Protein AF-A0A5Q4FHS9-F1 (afdb_monomer_lite)

Foldseek 3Di:
DDKDADPPALKIKDKDWDAQDKDKDKDQQLVHDAPFKWKKFKWAAAPPDDVPPHPPRIDTAIAIDGNRDTDIWTAHGRGIMMIMIHTDDPVCVVPHYHD

Secondary structure (DSSP, 8-state):
-EEEE-SSSS-EEEEEE--SS-EEEEEE-TTSPTT--EEEEEEEE-TT-BTTTBTT-EEEEEEEE-TT-EEEEEE-TT-EEEEEEEEPPHHHHHHSPB-

Sequence (99 aa):
TIVRRDRNSDDWYLGSMTDREGRTLEARLDFLDDRRDYVAEIYRDGEEAHWETNKYDIVIEHKLVNSETVMPLVLAPGGGQAVRFRPAEPSDLEALPRL

Radius of gyration: 13.92 Å; chains: 1; bounding box: 30×27×37 Å

pLDDT: mean 93.25, std 5.53, range [75.0, 98.5]

Structure (mmCIF, N/CA/C/O backbone):
data_AF-A0A5Q4FHS9-F1
#
_entry.id   AF-A0A5Q4FHS9-F1
#
loop_
_atom_site.group_PDB
_atom_site.id
_atom_site.type_symbol
_atom_site.label_atom_id
_atom_site.label_alt_id
_atom_site.label_comp_id
_atom_site.label_asym_id
_atom_site.label_entity_id
_atom_site.label_seq_id
_atom_site.pdbx_PDB_ins_code
_atom_site.Cartn_x
_atom_site.Cartn_y
_atom_site.Cartn_z
_atom_site.occupancy
_atom_site.B_iso_or_equiv
_atom_site.auth_seq_id
_atom_site.auth_comp_id
_atom_site.auth_asym_id
_atom_site.auth_atom_id
_atom_site.pdbx_PDB_model_num
ATOM 1 N N . THR A 1 1 ? 0.118 -12.586 -5.401 1.00 86.88 1 THR A N 1
ATOM 2 C CA . THR A 1 1 ? 0.060 -11.651 -4.262 1.00 86.88 1 THR A CA 1
ATOM 3 C C . THR A 1 1 ? 0.077 -12.431 -2.972 1.00 86.88 1 THR A C 1
ATOM 5 O O . THR A 1 1 ? -0.573 -13.467 -2.903 1.00 86.88 1 THR A O 1
ATOM 8 N N . ILE A 1 2 ? 0.847 -11.982 -1.985 1.00 94.75 2 ILE A N 1
ATOM 9 C CA . ILE A 1 2 ? 0.955 -12.604 -0.660 1.00 94.75 2 ILE A CA 1
ATOM 10 C C . ILE A 1 2 ? 0.697 -11.526 0.389 1.00 94.75 2 ILE A C 1
ATOM 12 O O . ILE A 1 2 ? 1.159 -10.399 0.230 1.00 94.75 2 ILE A O 1
ATOM 16 N N . VAL A 1 3 ? -0.005 -11.897 1.459 1.00 96.50 3 VAL A N 1
ATOM 17 C CA . VAL A 1 3 ? -0.288 -11.035 2.608 1.00 96.50 3 VAL A CA 1
ATOM 18 C C . VAL A 1 3 ? 0.161 -11.731 3.889 1.00 96.50 3 VAL A C 1
ATOM 20 O O . VAL A 1 3 ? -0.022 -12.943 4.034 1.00 96.50 3 VAL A O 1
ATOM 23 N N . ARG A 1 4 ? 0.778 -10.988 4.811 1.00 96.62 4 ARG A N 1
ATOM 24 C CA . ARG A 1 4 ? 1.184 -11.481 6.134 1.00 96.62 4 ARG A CA 1
ATOM 25 C C . ARG A 1 4 ? 0.958 -10.422 7.205 1.00 96.62 4 ARG A C 1
ATOM 27 O O . ARG A 1 4 ? 1.282 -9.262 6.986 1.00 96.62 4 ARG A O 1
ATOM 34 N N . ARG A 1 5 ? 0.477 -10.847 8.372 1.00 96.50 5 ARG A N 1
ATOM 35 C CA . ARG A 1 5 ? 0.522 -10.054 9.605 1.00 96.50 5 ARG A CA 1
ATOM 36 C C . ARG A 1 5 ? 1.869 -10.265 10.281 1.00 96.50 5 ARG A C 1
ATOM 38 O O . ARG A 1 5 ? 2.362 -11.399 10.316 1.00 96.50 5 ARG A O 1
ATOM 45 N N . ASP A 1 6 ? 2.455 -9.204 10.813 1.00 94.69 6 ASP A N 1
ATOM 46 C CA . ASP A 1 6 ? 3.596 -9.351 11.709 1.00 94.69 6 ASP A CA 1
ATOM 47 C C . ASP A 1 6 ? 3.170 -10.029 13.025 1.00 94.69 6 ASP A C 1
ATOM 49 O O . ASP A 1 6 ? 2.034 -9.922 13.478 1.00 94.69 6 ASP A O 1
ATOM 53 N N . ARG A 1 7 ? 4.077 -10.797 13.634 1.00 93.06 7 ARG A N 1
ATOM 54 C CA . ARG A 1 7 ? 3.767 -11.590 14.834 1.00 93.06 7 ARG A CA 1
ATOM 55 C C . ARG A 1 7 ? 3.651 -10.743 16.095 1.00 93.06 7 ARG A C 1
ATOM 57 O O . ARG A 1 7 ? 2.985 -11.170 17.031 1.00 93.06 7 ARG A O 1
ATOM 64 N N . ASN A 1 8 ? 4.334 -9.601 16.131 1.00 94.75 8 ASN A N 1
ATOM 65 C CA . ASN A 1 8 ? 4.482 -8.780 17.332 1.00 94.75 8 ASN A CA 1
ATOM 66 C C . ASN A 1 8 ? 3.862 -7.384 17.172 1.00 94.75 8 ASN A C 1
ATOM 68 O O . ASN A 1 8 ? 4.119 -6.507 17.995 1.00 94.75 8 ASN A O 1
ATOM 72 N N . SER A 1 9 ? 3.064 -7.171 16.126 1.00 94.50 9 SER A N 1
ATOM 73 C CA . SER A 1 9 ? 2.360 -5.917 15.884 1.00 94.50 9 SER A CA 1
ATOM 74 C C . SER A 1 9 ? 1.025 -6.152 15.175 1.00 94.50 9 SER A C 1
ATOM 76 O O . SER A 1 9 ? 0.687 -7.265 14.765 1.00 94.50 9 SER A O 1
ATOM 78 N N . ASP A 1 10 ? 0.257 -5.076 15.043 1.00 94.62 10 ASP A N 1
ATOM 79 C CA . ASP A 1 10 ? -0.979 -5.045 14.260 1.00 94.62 10 ASP A CA 1
ATOM 80 C C . ASP A 1 10 ? -0.732 -4.710 12.786 1.00 94.62 10 ASP A C 1
ATOM 82 O O . ASP A 1 10 ? -1.682 -4.485 12.033 1.00 94.62 10 ASP A O 1
ATOM 86 N N . ASP A 1 11 ? 0.535 -4.680 12.374 1.00 97.19 11 ASP A N 1
ATOM 87 C CA . ASP A 1 11 ? 0.904 -4.346 11.015 1.00 97.19 11 ASP A CA 1
ATOM 88 C C . ASP A 1 11 ? 0.674 -5.531 10.078 1.00 97.19 11 ASP A C 1
ATOM 90 O O . ASP A 1 11 ? 0.995 -6.691 10.373 1.00 97.19 11 ASP A O 1
ATOM 94 N N . TRP A 1 12 ? 0.185 -5.206 8.889 1.00 98.19 12 TRP A N 1
ATOM 95 C CA . TRP A 1 12 ? 0.073 -6.131 7.774 1.00 98.19 12 TRP A CA 1
ATOM 96 C C . TRP A 1 12 ? 0.999 -5.719 6.640 1.00 98.19 12 TRP A C 1
ATOM 98 O O . TRP A 1 12 ? 1.293 -4.546 6.437 1.00 98.19 12 TRP A O 1
ATOM 108 N N . TYR A 1 13 ? 1.436 -6.702 5.866 1.00 97.75 13 TYR A N 1
ATOM 109 C CA . TYR A 1 13 ? 2.324 -6.513 4.732 1.00 97.75 13 TYR A CA 1
ATOM 110 C C . TYR A 1 13 ? 1.767 -7.265 3.534 1.00 97.75 13 TYR A C 1
ATOM 112 O O . TYR A 1 13 ? 1.516 -8.470 3.614 1.00 97.75 13 TYR A O 1
ATOM 120 N N . LEU A 1 14 ? 1.599 -6.557 2.421 1.00 97.94 14 LEU A N 1
ATOM 121 C CA . LEU A 1 14 ? 1.226 -7.112 1.129 1.00 97.94 14 LEU A CA 1
ATOM 122 C C . LEU A 1 14 ? 2.400 -6.973 0.168 1.00 97.94 14 LEU A C 1
ATOM 124 O O . LEU A 1 14 ? 3.002 -5.911 0.047 1.00 97.94 14 LEU A O 1
ATOM 128 N N . GLY A 1 15 ? 2.697 -8.058 -0.539 1.00 96.00 15 GLY A N 1
ATOM 129 C CA . GLY A 1 15 ? 3.654 -8.075 -1.635 1.00 96.00 15 GLY A CA 1
ATOM 130 C C . GLY A 1 15 ? 3.023 -8.663 -2.889 1.00 96.00 15 GLY A C 1
ATOM 131 O O . GLY A 1 15 ? 2.411 -9.740 -2.860 1.00 96.00 15 GLY A O 1
ATOM 132 N N . SER A 1 16 ? 3.196 -7.971 -4.007 1.00 94.25 16 SER A N 1
ATOM 133 C CA . SER A 1 16 ? 2.8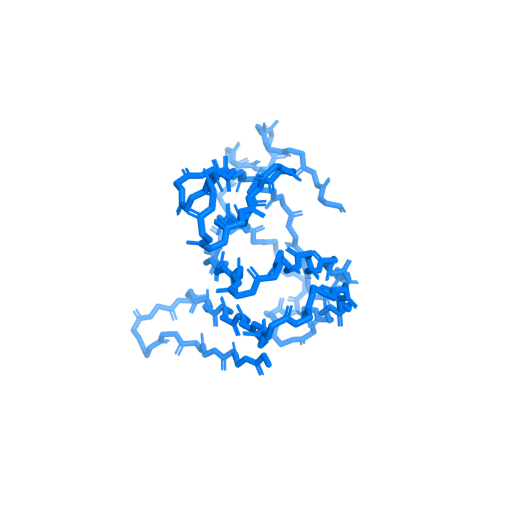22 -8.452 -5.328 1.00 94.25 16 SER A CA 1
ATOM 134 C C . SER A 1 16 ? 3.954 -8.218 -6.313 1.00 94.25 16 SER A C 1
ATOM 136 O O . SER A 1 16 ? 4.623 -7.192 -6.268 1.00 94.25 16 SER A O 1
ATOM 138 N N . MET A 1 17 ? 4.161 -9.175 -7.209 1.00 91.75 17 MET A N 1
ATOM 139 C CA . MET A 1 17 ? 5.161 -9.085 -8.264 1.00 91.75 17 MET A CA 1
ATOM 140 C C . MET A 1 17 ? 4.614 -9.689 -9.552 1.00 91.75 17 MET A C 1
ATOM 142 O O . MET A 1 17 ? 3.710 -10.540 -9.526 1.00 91.75 17 MET A O 1
ATOM 146 N N . THR A 1 18 ? 5.145 -9.234 -10.679 1.00 91.62 18 THR A N 1
ATOM 147 C CA . THR A 1 18 ? 4.774 -9.745 -11.999 1.00 91.62 18 THR A CA 1
ATOM 148 C C . THR A 1 18 ? 5.965 -10.352 -12.732 1.00 91.62 18 THR A C 1
ATOM 150 O O . THR A 1 18 ? 7.088 -10.355 -12.228 1.00 91.62 18 THR A O 1
ATOM 153 N N . ASP A 1 19 ? 5.686 -10.977 -13.871 1.00 86.44 19 ASP A N 1
ATOM 154 C CA . ASP A 1 19 ? 6.698 -11.496 -14.785 1.00 86.44 19 ASP A CA 1
ATOM 155 C C . ASP A 1 19 ? 7.015 -10.448 -15.869 1.00 86.44 19 ASP A C 1
ATOM 157 O O . ASP A 1 19 ? 7.021 -9.254 -15.590 1.00 86.44 19 ASP A O 1
ATOM 161 N N . ARG A 1 20 ? 7.340 -10.861 -17.098 1.00 83.25 20 ARG A N 1
ATOM 162 C CA . ARG A 1 20 ? 7.679 -9.921 -18.179 1.00 83.25 20 ARG A CA 1
ATOM 163 C C . ARG A 1 20 ? 6.475 -9.131 -18.687 1.00 83.25 20 ARG A C 1
ATOM 165 O O . ARG A 1 20 ? 6.678 -8.144 -19.383 1.00 83.25 20 ARG A O 1
ATOM 172 N N . GLU A 1 21 ? 5.257 -9.545 -18.356 1.00 86.44 21 GLU A N 1
ATOM 173 C CA . GLU A 1 21 ? 4.045 -8.826 -18.719 1.00 86.44 21 GLU A CA 1
ATOM 174 C C . GLU A 1 21 ? 3.550 -8.001 -17.523 1.00 86.44 21 GLU A C 1
ATOM 176 O O . GLU A 1 21 ? 3.390 -8.490 -16.398 1.00 86.44 21 GLU A O 1
ATOM 181 N N . GLY A 1 22 ? 3.332 -6.707 -17.767 1.00 85.94 22 GLY A N 1
ATOM 182 C CA . GLY A 1 22 ? 2.673 -5.828 -16.807 1.00 85.94 22 GLY A CA 1
ATOM 183 C C . GLY A 1 22 ? 1.209 -6.230 -16.638 1.00 85.94 22 GLY A C 1
ATOM 184 O O . GLY A 1 22 ? 0.576 -6.724 -17.573 1.00 85.94 22 GLY A O 1
ATOM 185 N N . ARG A 1 23 ? 0.657 -6.028 -15.442 1.00 91.06 23 ARG A N 1
ATOM 186 C CA . ARG A 1 23 ? -0.754 -6.329 -15.169 1.00 91.06 23 ARG A CA 1
ATOM 187 C C . ARG A 1 23 ? -1.313 -5.480 -14.046 1.00 91.06 23 ARG A C 1
ATOM 189 O O . ARG A 1 23 ? -0.599 -5.097 -13.119 1.00 91.06 23 ARG A O 1
ATOM 196 N N . THR A 1 24 ? -2.622 -5.283 -14.103 1.00 91.38 24 THR A N 1
ATOM 197 C CA . THR A 1 24 ? -3.403 -4.686 -13.025 1.00 91.38 24 THR A CA 1
ATOM 198 C C . THR A 1 24 ? -4.191 -5.778 -12.317 1.00 91.38 24 THR A C 1
ATOM 200 O O . THR A 1 24 ? -4.825 -6.614 -12.960 1.00 91.38 24 THR A O 1
ATOM 203 N N . LEU A 1 25 ? -4.130 -5.785 -10.990 1.00 92.69 25 LEU A N 1
ATOM 204 C CA . LEU A 1 25 ? -4.879 -6.703 -10.136 1.00 92.69 25 LEU A CA 1
ATOM 205 C C . LEU A 1 25 ? -5.709 -5.900 -9.138 1.00 92.69 25 LEU A C 1
ATOM 207 O O . LEU A 1 25 ? -5.297 -4.825 -8.717 1.00 92.69 25 LEU A O 1
ATOM 211 N N . GLU A 1 26 ? -6.835 -6.451 -8.708 1.00 95.19 26 GLU A N 1
ATOM 212 C CA . GLU A 1 26 ? -7.612 -5.898 -7.600 1.00 95.19 26 GLU A CA 1
ATOM 213 C C . GLU A 1 26 ? -7.349 -6.720 -6.338 1.00 95.19 26 GLU A C 1
ATOM 215 O O . GLU A 1 26 ? -7.558 -7.936 -6.317 1.00 95.19 26 GLU A O 1
ATOM 220 N N . ALA A 1 27 ? -6.875 -6.066 -5.279 1.00 95.75 27 ALA A N 1
ATOM 221 C CA . ALA A 1 27 ? -6.674 -6.676 -3.974 1.00 95.75 27 ALA A CA 1
ATOM 222 C C . ALA A 1 27 ? -7.771 -6.221 -3.011 1.00 95.75 27 ALA A C 1
ATOM 224 O O . ALA A 1 27 ? -7.837 -5.052 -2.632 1.00 95.75 27 ALA A O 1
ATOM 225 N N . ARG A 1 28 ? -8.620 -7.161 -2.590 1.00 96.88 28 ARG A N 1
ATOM 226 C CA . ARG A 1 28 ? -9.539 -6.945 -1.468 1.00 96.88 28 ARG A CA 1
ATOM 227 C C . ARG A 1 28 ? -8.738 -6.934 -0.170 1.00 96.88 28 ARG A C 1
ATOM 229 O O . ARG A 1 28 ? -7.941 -7.844 0.058 1.00 96.88 28 ARG A O 1
ATOM 236 N N . LEU A 1 29 ? -8.935 -5.910 0.656 1.00 97.19 29 LEU A N 1
ATOM 237 C CA . LEU A 1 29 ? -8.250 -5.762 1.943 1.00 97.19 29 LEU A CA 1
ATOM 238 C C . LEU A 1 29 ? -9.057 -6.346 3.115 1.00 97.19 29 LEU A C 1
ATOM 240 O O . LEU A 1 29 ? -8.859 -5.959 4.261 1.00 97.19 29 LEU A O 1
ATOM 244 N N . ASP A 1 30 ? -9.932 -7.315 2.841 1.00 96.56 30 ASP A N 1
ATOM 245 C CA . ASP A 1 30 ? -10.844 -7.951 3.807 1.00 96.56 30 ASP A CA 1
ATOM 246 C C . ASP A 1 30 ? -10.145 -8.761 4.914 1.00 96.56 30 ASP A C 1
ATOM 248 O O . ASP A 1 30 ? -10.778 -9.174 5.883 1.00 96.56 30 ASP A O 1
ATOM 252 N N . PHE A 1 31 ? -8.832 -8.955 4.797 1.00 95.88 31 PHE A N 1
ATOM 253 C CA . PHE A 1 31 ? -7.982 -9.520 5.841 1.00 95.88 31 PHE A CA 1
ATOM 254 C C . PHE A 1 31 ? -7.642 -8.528 6.964 1.00 95.88 31 PHE A C 1
ATOM 256 O O . PHE A 1 31 ? -7.149 -8.958 8.008 1.00 95.88 31 PHE A O 1
ATOM 263 N N . LEU A 1 32 ? -7.833 -7.221 6.747 1.00 97.31 32 LEU A N 1
ATOM 264 C CA . LEU A 1 32 ? -7.629 -6.203 7.777 1.00 97.31 32 LEU A CA 1
ATOM 265 C C . LEU A 1 32 ? -8.687 -6.333 8.878 1.00 97.31 32 LEU A C 1
ATOM 267 O O . LEU A 1 32 ? -9.785 -6.845 8.653 1.00 97.31 32 LEU A O 1
ATOM 271 N N . ASP A 1 33 ? -8.354 -5.852 10.076 1.00 96.12 33 ASP A N 1
ATOM 272 C CA . ASP A 1 33 ? -9.274 -5.918 11.209 1.00 96.12 33 ASP A CA 1
ATOM 273 C C . ASP A 1 33 ? -10.557 -5.105 10.909 1.00 96.12 33 ASP A C 1
ATOM 275 O O . ASP A 1 33 ? -10.502 -3.974 10.417 1.00 96.12 33 ASP A O 1
ATOM 279 N N . ASP A 1 34 ? -11.722 -5.684 11.216 1.00 93.88 34 ASP A N 1
ATOM 280 C CA . ASP A 1 34 ? -13.023 -5.074 10.927 1.00 93.88 34 ASP A CA 1
ATOM 281 C C . ASP A 1 34 ? -13.213 -3.729 11.651 1.00 93.88 34 ASP A C 1
ATOM 283 O O . ASP A 1 34 ? -12.850 -3.578 12.821 1.00 93.88 34 ASP A O 1
ATOM 287 N N . ARG A 1 35 ? -13.826 -2.760 10.957 1.00 92.12 35 ARG A N 1
ATOM 288 C CA . ARG A 1 35 ? -14.093 -1.393 11.452 1.00 92.12 35 ARG A CA 1
ATOM 289 C C . ARG A 1 35 ? -12.852 -0.653 11.973 1.00 92.12 35 ARG A C 1
ATOM 291 O O . ARG A 1 35 ? -12.976 0.238 12.816 1.00 92.12 35 ARG A O 1
ATOM 298 N N . ARG A 1 36 ? -11.665 -0.996 11.466 1.00 96.31 36 ARG A N 1
ATOM 299 C CA . ARG A 1 36 ? -10.401 -0.324 11.781 1.00 96.31 36 ARG A CA 1
ATOM 300 C C . ARG A 1 36 ? -9.817 0.325 10.530 1.00 96.31 36 ARG A C 1
ATOM 302 O O . ARG A 1 36 ? -9.731 -0.304 9.477 1.00 96.31 36 ARG A O 1
ATOM 309 N N . ASP A 1 37 ? -9.410 1.583 10.665 1.00 98.06 37 ASP A N 1
ATOM 310 C CA . ASP A 1 37 ? -8.671 2.303 9.631 1.00 98.06 37 ASP A CA 1
ATOM 311 C C . ASP A 1 37 ? -7.169 2.017 9.745 1.00 98.06 37 ASP A C 1
ATOM 313 O O . ASP A 1 37 ? -6.597 1.927 10.838 1.00 98.06 37 ASP A O 1
ATOM 317 N N . TYR A 1 38 ? -6.529 1.903 8.589 1.00 98.44 38 TYR A N 1
ATOM 318 C CA . TYR A 1 38 ? -5.100 1.684 8.434 1.00 98.44 38 TYR A CA 1
ATOM 319 C C . TYR A 1 38 ? -4.507 2.740 7.509 1.00 98.44 38 TYR A C 1
ATOM 321 O O . TYR A 1 38 ? -5.145 3.181 6.552 1.00 98.44 38 TYR A O 1
ATOM 329 N N . VAL A 1 39 ? -3.248 3.088 7.754 1.00 98.50 39 VAL A N 1
ATOM 330 C CA . VAL A 1 39 ? -2.416 3.768 6.766 1.00 98.50 39 VAL A CA 1
ATOM 331 C C . VAL A 1 39 ? -1.761 2.709 5.896 1.00 98.50 39 VAL A C 1
ATOM 333 O O . VAL A 1 39 ? -0.962 1.909 6.382 1.00 98.50 39 VAL A O 1
ATOM 336 N N . ALA A 1 40 ? -2.100 2.719 4.612 1.00 98.38 40 ALA A N 1
ATOM 337 C CA . ALA A 1 40 ? -1.386 2.000 3.574 1.00 98.38 40 ALA A CA 1
ATOM 338 C C . ALA A 1 40 ? -0.175 2.831 3.129 1.00 98.38 40 ALA A C 1
ATOM 340 O O . ALA A 1 40 ? -0.329 3.849 2.454 1.00 98.38 40 ALA A O 1
ATOM 341 N N . GLU A 1 41 ? 1.019 2.388 3.508 1.00 98.19 41 GLU A N 1
ATOM 342 C CA . GLU A 1 41 ? 2.306 2.866 3.001 1.00 98.19 41 GLU A CA 1
ATOM 343 C C . GLU A 1 41 ? 2.622 2.071 1.730 1.00 98.19 41 GLU A C 1
ATOM 345 O O . GLU A 1 41 ? 3.011 0.902 1.789 1.00 98.19 41 GLU A O 1
ATOM 350 N N . ILE A 1 42 ? 2.349 2.678 0.577 1.00 97.69 42 ILE A N 1
ATOM 351 C CA . ILE A 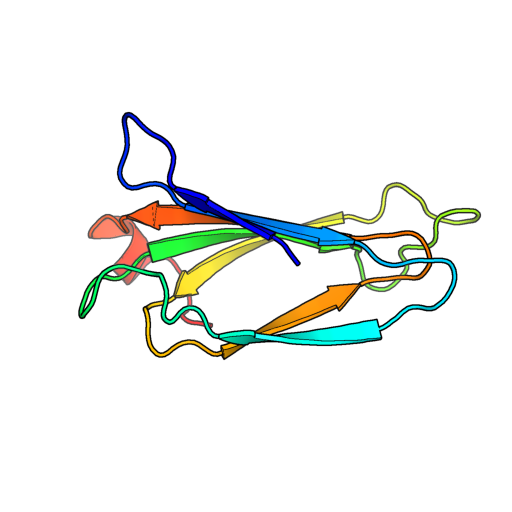1 42 ? 2.358 2.035 -0.736 1.00 97.69 42 ILE A CA 1
ATOM 352 C C . ILE A 1 42 ? 3.674 2.352 -1.434 1.00 97.69 42 ILE A C 1
ATOM 354 O O . ILE A 1 42 ? 3.993 3.512 -1.674 1.00 97.69 42 ILE A O 1
ATOM 358 N N . TYR A 1 43 ? 4.394 1.303 -1.810 1.00 96.44 43 TYR A N 1
ATOM 359 C CA . TYR A 1 43 ? 5.612 1.339 -2.607 1.00 96.44 43 TYR A CA 1
ATOM 360 C C . TYR A 1 43 ? 5.303 0.648 -3.928 1.00 96.44 43 TYR A C 1
ATOM 362 O O . TYR A 1 43 ? 5.210 -0.582 -3.979 1.00 96.44 43 TYR A O 1
ATOM 370 N N . ARG A 1 44 ? 5.095 1.424 -4.986 1.00 93.62 44 ARG A N 1
ATOM 371 C CA . ARG A 1 44 ? 4.717 0.896 -6.300 1.00 93.62 44 ARG A CA 1
ATOM 372 C C . ARG A 1 44 ? 5.651 1.391 -7.386 1.00 93.62 44 ARG A C 1
ATOM 374 O O . ARG A 1 44 ? 6.238 2.465 -7.262 1.00 93.62 44 ARG A O 1
ATOM 381 N N . A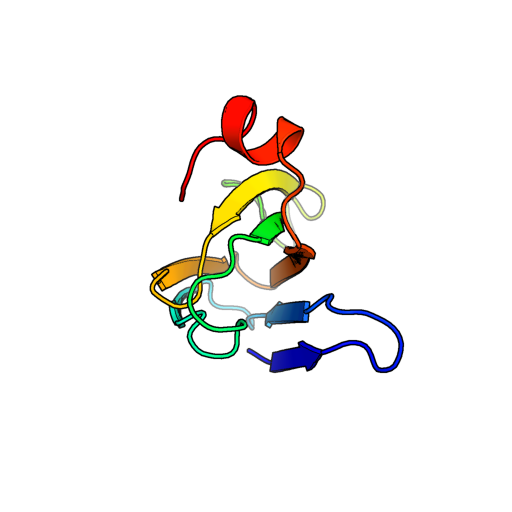SP A 1 45 ? 5.716 0.623 -8.460 1.00 90.12 45 ASP A N 1
ATOM 382 C CA . ASP A 1 45 ? 6.298 1.072 -9.716 1.00 90.12 45 ASP A CA 1
ATOM 383 C C . ASP A 1 45 ? 5.688 2.425 -10.144 1.00 90.12 45 ASP A C 1
ATOM 385 O O . ASP A 1 45 ? 4.473 2.659 -10.030 1.00 90.12 45 ASP A O 1
ATOM 389 N N . GLY A 1 46 ? 6.547 3.338 -10.595 1.00 85.62 46 GLY A N 1
ATOM 390 C CA . GLY A 1 46 ? 6.126 4.571 -11.252 1.00 85.62 46 GLY A CA 1
ATOM 391 C C . GLY A 1 46 ? 5.553 4.314 -12.648 1.00 85.62 46 GLY A C 1
ATOM 392 O O . GLY A 1 46 ? 5.600 3.198 -13.164 1.00 85.62 46 GLY A O 1
ATOM 393 N N . GLU A 1 47 ? 4.950 5.340 -13.249 1.00 84.50 47 GLU A N 1
ATOM 394 C CA . GLU A 1 47 ? 4.249 5.205 -14.538 1.00 84.50 47 GLU A CA 1
ATOM 395 C C . GLU A 1 47 ? 5.186 4.792 -15.681 1.00 84.50 47 GLU A C 1
ATOM 397 O O . GLU A 1 47 ? 4.768 4.078 -16.590 1.00 84.50 47 GLU A O 1
ATOM 402 N N . GLU A 1 48 ? 6.460 5.180 -15.601 1.00 85.25 48 GLU A N 1
ATOM 403 C CA . GLU A 1 48 ? 7.485 4.910 -16.610 1.00 85.25 48 GLU A CA 1
ATOM 404 C C .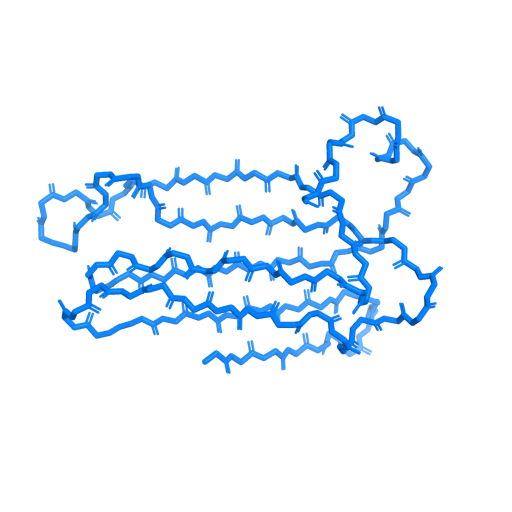 GLU A 1 48 ? 8.441 3.791 -16.164 1.00 85.25 48 GLU A C 1
ATOM 406 O O . GLU A 1 48 ? 9.529 3.630 -16.727 1.00 85.25 48 GLU A O 1
ATOM 411 N N . ALA A 1 49 ? 8.080 3.030 -15.126 1.00 81.75 49 ALA A N 1
ATOM 412 C CA . ALA A 1 49 ? 8.914 1.968 -14.590 1.00 81.75 49 ALA A CA 1
ATOM 413 C C . ALA A 1 49 ? 9.051 0.810 -15.586 1.00 81.75 49 ALA A C 1
ATOM 415 O O . ALA A 1 49 ? 8.077 0.274 -16.116 1.00 81.75 49 ALA A O 1
ATOM 416 N N . HIS A 1 50 ? 10.288 0.382 -15.819 1.00 78.25 50 HIS A N 1
ATOM 417 C CA . HIS A 1 50 ? 10.582 -0.772 -16.661 1.00 78.25 50 HIS A CA 1
ATOM 418 C C . HIS A 1 50 ? 11.927 -1.373 -16.267 1.00 78.25 50 HIS A C 1
ATOM 420 O O . HIS A 1 50 ? 12.922 -0.659 -16.121 1.00 78.25 50 HIS A O 1
ATOM 426 N N . TRP A 1 51 ? 11.985 -2.696 -16.139 1.00 75.38 51 TRP A N 1
ATOM 427 C CA . TRP A 1 51 ? 13.158 -3.380 -15.591 1.00 75.38 51 TRP A CA 1
ATOM 428 C C . TRP A 1 51 ? 14.462 -3.151 -16.388 1.00 75.38 51 TRP A C 1
ATOM 430 O O . TRP A 1 51 ? 15.539 -3.134 -15.791 1.00 75.38 51 TRP A O 1
ATOM 440 N N . GLU A 1 52 ? 14.387 -2.934 -17.709 1.00 75.00 52 GLU A N 1
ATOM 441 C CA . GLU A 1 52 ? 15.566 -2.641 -18.552 1.00 75.00 52 GLU A CA 1
ATOM 442 C C . GLU A 1 52 ? 15.926 -1.155 -18.618 1.00 75.00 52 GLU A C 1
ATOM 444 O O . GLU A 1 52 ? 17.103 -0.796 -18.565 1.00 75.00 52 GLU A O 1
ATOM 449 N N . THR A 1 53 ? 14.927 -0.287 -18.781 1.00 82.44 53 THR A N 1
ATOM 450 C CA . THR A 1 53 ? 15.127 1.100 -19.222 1.00 82.44 53 THR A CA 1
ATOM 451 C C . THR A 1 53 ? 14.981 2.101 -18.082 1.00 82.44 53 THR A C 1
ATOM 453 O O . THR A 1 53 ? 15.616 3.151 -18.132 1.00 82.44 53 THR A O 1
ATOM 456 N N . ASN A 1 54 ? 14.207 1.778 -17.039 1.00 82.44 54 ASN A N 1
ATOM 457 C CA . ASN A 1 54 ? 13.930 2.683 -15.926 1.00 82.44 54 ASN A CA 1
ATOM 458 C C . ASN A 1 54 ? 13.551 1.926 -14.636 1.00 82.44 54 ASN A C 1
ATOM 460 O O . ASN A 1 54 ? 12.407 1.902 -14.191 1.00 82.44 54 ASN A O 1
ATOM 464 N N . LYS A 1 55 ? 14.544 1.270 -14.032 1.00 81.94 55 LYS A N 1
ATOM 46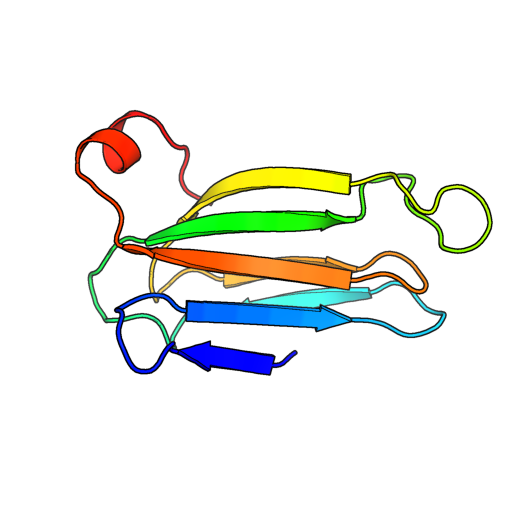5 C CA . LYS A 1 55 ? 14.378 0.355 -12.885 1.00 81.94 55 LYS A CA 1
ATOM 466 C C . LYS A 1 55 ? 14.204 1.017 -11.510 1.00 81.94 55 LYS A C 1
ATOM 468 O O . LYS A 1 55 ? 14.090 0.305 -10.518 1.00 81.94 55 LYS A O 1
ATOM 473 N N . TYR A 1 56 ? 14.290 2.345 -11.429 1.00 82.19 56 TYR A N 1
ATOM 474 C CA . TYR A 1 56 ? 14.252 3.094 -10.162 1.00 82.19 56 TYR A CA 1
ATOM 475 C C . TYR A 1 56 ? 13.055 4.039 -10.055 1.00 82.19 56 TYR A C 1
ATOM 477 O O . TYR A 1 56 ? 12.960 4.770 -9.071 1.00 82.19 56 TYR A O 1
ATOM 485 N N . ASP A 1 57 ? 12.170 4.044 -11.051 1.00 87.88 57 ASP A N 1
ATOM 486 C CA . ASP A 1 57 ? 10.947 4.830 -10.992 1.00 87.88 57 ASP A CA 1
ATOM 487 C C . ASP A 1 57 ? 9.983 4.193 -9.993 1.00 87.88 57 ASP A C 1
ATOM 489 O O . ASP A 1 57 ? 9.401 3.136 -10.239 1.00 87.88 57 ASP A O 1
ATOM 493 N N . ILE A 1 58 ? 9.895 4.812 -8.820 1.00 91.75 58 ILE A N 1
ATOM 494 C CA . ILE A 1 58 ? 9.111 4.342 -7.688 1.00 91.75 58 ILE A CA 1
ATOM 495 C C . ILE A 1 58 ? 8.268 5.491 -7.156 1.00 91.75 58 ILE A C 1
ATOM 497 O O . ILE A 1 58 ? 8.751 6.605 -6.944 1.00 91.75 58 ILE A O 1
ATOM 501 N N . VAL A 1 59 ? 7.005 5.191 -6.884 1.00 93.94 59 VAL A N 1
ATOM 502 C CA . VAL A 1 59 ? 6.094 6.084 -6.179 1.00 93.94 59 VAL A CA 1
ATOM 503 C C . VAL A 1 59 ? 5.890 5.537 -4.776 1.00 93.94 59 VAL A C 1
ATOM 505 O O . VAL A 1 59 ? 5.549 4.367 -4.589 1.00 93.94 59 VAL A O 1
ATOM 508 N N . ILE A 1 60 ? 6.112 6.408 -3.793 1.00 95.44 60 ILE A N 1
ATOM 509 C CA . ILE A 1 60 ? 5.822 6.137 -2.388 1.00 95.44 60 ILE A CA 1
ATOM 510 C C . ILE A 1 60 ? 4.676 7.050 -1.976 1.00 95.44 60 ILE A C 1
ATOM 512 O O . ILE A 1 60 ? 4.806 8.274 -2.030 1.00 95.44 60 ILE A O 1
ATOM 516 N N . GLU A 1 61 ? 3.556 6.463 -1.574 1.00 95.69 61 GLU A N 1
ATOM 517 C CA . GLU A 1 61 ? 2.368 7.209 -1.171 1.00 95.69 61 GLU A CA 1
ATOM 518 C C . GLU A 1 61 ? 1.718 6.629 0.084 1.00 95.69 61 GLU A C 1
ATOM 520 O O . GLU A 1 61 ? 1.863 5.451 0.405 1.00 95.69 61 GLU A O 1
ATOM 525 N N . HIS A 1 62 ? 0.991 7.486 0.798 1.00 97.75 62 HIS A N 1
ATOM 526 C CA . HIS A 1 62 ? 0.268 7.129 2.011 1.00 97.75 62 HIS A CA 1
ATOM 527 C C . HIS A 1 62 ? -1.220 7.383 1.804 1.00 97.75 62 HIS A C 1
ATOM 529 O O . HIS A 1 62 ? -1.612 8.482 1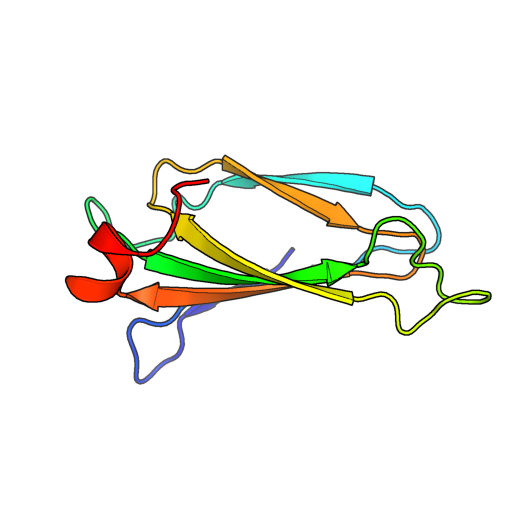.398 1.00 97.75 62 HIS A O 1
ATOM 535 N N . LYS A 1 63 ? -2.042 6.371 2.078 1.00 98.00 63 LYS A N 1
ATOM 536 C CA . LYS A 1 63 ? -3.500 6.430 1.919 1.00 98.00 63 LYS A CA 1
ATOM 537 C C . LYS A 1 63 ? -4.196 5.783 3.104 1.00 98.00 63 LYS A C 1
ATOM 539 O O . LYS A 1 63 ? -3.688 4.809 3.653 1.00 98.00 63 LYS A O 1
ATOM 544 N N . LEU A 1 64 ? -5.371 6.288 3.466 1.00 98.25 64 LEU A N 1
ATOM 545 C CA . LEU A 1 64 ? -6.243 5.604 4.420 1.00 98.25 64 LEU A CA 1
ATOM 546 C C . LEU A 1 64 ? -7.014 4.494 3.716 1.00 98.25 64 LEU A C 1
ATOM 548 O O . LEU A 1 64 ? -7.575 4.710 2.641 1.00 98.25 64 LEU A O 1
ATOM 552 N N . VAL A 1 65 ? -7.063 3.328 4.347 1.00 98.25 65 VAL A N 1
ATOM 553 C CA . VAL A 1 65 ? -7.798 2.150 3.878 1.00 98.25 65 VAL A CA 1
ATOM 554 C C . VAL A 1 65 ? -8.446 1.427 5.054 1.00 98.25 65 VAL A C 1
ATOM 556 O O . VAL A 1 65 ? -8.063 1.615 6.208 1.00 98.25 65 VAL A O 1
ATOM 559 N N . ASN A 1 66 ? -9.407 0.565 4.755 1.00 98.06 66 ASN A N 1
ATOM 560 C CA . ASN A 1 66 ? -10.076 -0.305 5.718 1.00 98.06 66 ASN A CA 1
ATOM 561 C C . ASN A 1 66 ? -10.360 -1.685 5.090 1.00 98.06 66 ASN A C 1
ATOM 563 O O . ASN A 1 66 ? -10.024 -1.929 3.928 1.00 98.06 66 ASN A O 1
ATOM 567 N N . SER A 1 67 ? -10.999 -2.585 5.840 1.00 97.62 67 SER A N 1
ATOM 568 C CA . SER A 1 67 ? -11.342 -3.940 5.377 1.00 97.62 67 SER A CA 1
ATOM 569 C C . SER A 1 67 ? -12.291 -3.986 4.168 1.00 97.62 67 SER A C 1
ATOM 571 O O . SER A 1 67 ? -12.347 -4.989 3.460 1.00 97.62 67 SER A O 1
ATOM 573 N N . GLU A 1 68 ? -13.017 -2.903 3.889 1.00 97.31 68 GLU A N 1
ATOM 574 C CA . GLU A 1 68 ? -13.936 -2.789 2.748 1.00 97.31 68 GLU A CA 1
ATOM 575 C C . GLU A 1 68 ? -13.236 -2.305 1.469 1.00 97.31 68 GLU A C 1
ATOM 577 O O . GLU A 1 68 ? -13.818 -2.318 0.383 1.00 97.31 68 GLU A O 1
ATOM 582 N N . THR A 1 69 ? -11.980 -1.873 1.584 1.00 97.69 69 THR A N 1
ATOM 583 C CA . THR A 1 69 ? -11.236 -1.272 0.481 1.00 97.69 69 THR A CA 1
ATOM 584 C C . THR A 1 69 ? -10.836 -2.321 -0.559 1.00 97.69 69 THR A C 1
ATOM 586 O O . THR A 1 69 ? -10.308 -3.391 -0.236 1.00 97.69 69 THR A O 1
ATOM 589 N N . VAL A 1 70 ? -11.038 -1.982 -1.835 1.00 97.12 70 VAL A N 1
ATOM 590 C CA . VAL A 1 70 ? -10.489 -2.717 -2.980 1.00 97.12 70 VAL A CA 1
ATOM 591 C C . VAL A 1 70 ? -9.367 -1.882 -3.578 1.00 97.12 70 VAL A C 1
ATOM 593 O O . VAL A 1 70 ? -9.606 -0.841 -4.182 1.00 97.12 70 VAL A O 1
ATOM 596 N N . MET A 1 71 ? -8.131 -2.326 -3.377 1.00 95.94 71 MET A N 1
ATOM 597 C CA . MET A 1 71 ? -6.940 -1.606 -3.809 1.00 95.94 71 MET A CA 1
ATOM 598 C C . MET A 1 71 ? -6.494 -2.084 -5.198 1.00 95.94 71 MET A C 1
ATOM 600 O O . MET A 1 71 ? -6.227 -3.281 -5.363 1.00 95.94 71 MET A O 1
ATOM 604 N N . PRO A 1 72 ? -6.345 -1.186 -6.189 1.00 94.75 72 PRO A N 1
ATOM 605 C CA . PRO A 1 72 ? -5.698 -1.531 -7.444 1.00 94.75 72 PRO A CA 1
ATOM 606 C C . PRO A 1 72 ? -4.192 -1.713 -7.221 1.00 94.75 72 PRO A C 1
ATOM 608 O O . PRO A 1 72 ? -3.525 -0.875 -6.614 1.00 94.75 72 PRO A O 1
ATOM 611 N N . LEU A 1 73 ? -3.651 -2.812 -7.735 1.00 93.12 73 LEU A N 1
ATOM 612 C CA . LEU A 1 73 ? -2.222 -3.086 -7.792 1.00 93.12 73 LEU A CA 1
ATOM 613 C C . LEU A 1 73 ? -1.777 -2.988 -9.248 1.00 93.12 73 LEU A C 1
ATOM 615 O O . LEU A 1 73 ? -2.112 -3.861 -10.053 1.00 93.12 73 LEU A O 1
ATOM 619 N N . VAL A 1 74 ? -1.049 -1.927 -9.590 1.00 90.88 74 VAL A N 1
ATOM 620 C CA . VAL A 1 74 ? -0.520 -1.707 -10.942 1.00 90.88 74 VAL A CA 1
ATOM 621 C C . VAL A 1 74 ? 0.934 -2.153 -10.947 1.00 90.88 74 VAL A C 1
ATOM 623 O O . VAL A 1 74 ? 1.772 -1.532 -10.305 1.00 90.88 74 VAL A O 1
ATOM 626 N N . LEU A 1 75 ? 1.216 -3.264 -11.627 1.00 90.12 75 LEU A N 1
ATOM 627 C CA . LEU A 1 75 ? 2.550 -3.859 -11.679 1.00 90.12 75 LEU A CA 1
ATOM 628 C C . LEU A 1 75 ? 3.137 -3.610 -13.064 1.00 90.12 75 LEU A C 1
ATOM 630 O O . LEU A 1 75 ? 2.599 -4.113 -14.060 1.00 90.12 75 LEU A O 1
ATOM 634 N N . ALA A 1 76 ? 4.232 -2.857 -13.128 1.00 87.94 76 ALA A N 1
ATOM 635 C CA . ALA A 1 76 ? 4.951 -2.652 -14.375 1.00 87.94 76 ALA A CA 1
ATOM 636 C C . ALA A 1 76 ? 5.652 -3.955 -14.813 1.00 87.94 76 ALA A C 1
ATOM 638 O O . ALA A 1 76 ? 5.885 -4.840 -13.984 1.00 87.94 76 ALA A O 1
ATOM 639 N N . PRO A 1 77 ? 6.004 -4.121 -16.101 1.00 87.75 77 PRO A N 1
ATOM 640 C CA . PRO A 1 77 ? 6.756 -5.284 -16.576 1.00 87.75 77 PRO A CA 1
ATOM 641 C C . PRO A 1 77 ? 8.027 -5.554 -15.752 1.00 87.75 77 PRO A C 1
ATOM 643 O O . PRO A 1 77 ? 8.914 -4.706 -15.653 1.00 87.75 77 PRO A O 1
ATOM 646 N N . GLY A 1 78 ? 8.133 -6.755 -15.179 1.00 85.62 78 GLY A N 1
ATOM 647 C CA . GLY A 1 78 ? 9.240 -7.171 -14.309 1.00 85.62 78 GLY A CA 1
ATOM 648 C C . GLY A 1 78 ? 9.258 -6.513 -12.924 1.00 85.62 78 GLY A C 1
ATOM 649 O O . GLY A 1 78 ? 10.229 -6.692 -12.188 1.00 85.62 78 GLY A O 1
ATOM 650 N N . GLY A 1 79 ? 8.218 -5.752 -12.585 1.00 90.19 79 GLY A N 1
ATOM 651 C CA . GLY A 1 79 ? 8.117 -4.959 -11.370 1.00 90.19 79 GLY A CA 1
ATOM 652 C C . GLY A 1 79 ? 7.218 -5.570 -10.297 1.00 90.19 79 GLY A C 1
ATOM 653 O O . GLY A 1 79 ? 6.971 -6.786 -10.232 1.00 90.19 79 GLY A O 1
ATOM 654 N N . GLY A 1 80 ? 6.741 -4.706 -9.409 1.00 92.50 80 GLY A N 1
ATOM 655 C CA . GLY A 1 80 ? 6.006 -5.101 -8.226 1.00 92.50 80 GLY A CA 1
ATOM 656 C C . GLY A 1 80 ? 5.413 -3.942 -7.435 1.00 92.50 80 GLY A C 1
ATOM 657 O O . GLY A 1 80 ? 5.639 -2.764 -7.691 1.00 92.50 80 GLY A O 1
ATOM 658 N N . GLN A 1 81 ? 4.657 -4.314 -6.411 1.00 95.50 81 GLN A N 1
ATOM 659 C CA . GLN A 1 81 ? 4.115 -3.387 -5.433 1.00 95.50 81 GLN A CA 1
ATOM 660 C C . GLN A 1 81 ? 4.199 -4.019 -4.047 1.00 95.50 81 GLN A C 1
ATOM 662 O O . GLN A 1 81 ? 3.819 -5.179 -3.847 1.00 95.50 81 GLN A O 1
ATOM 667 N N . ALA A 1 82 ? 4.696 -3.246 -3.090 1.00 97.19 82 ALA A N 1
ATOM 668 C CA . ALA A 1 82 ? 4.714 -3.588 -1.681 1.00 97.19 82 ALA A CA 1
ATOM 669 C C . ALA A 1 82 ? 3.863 -2.580 -0.913 1.00 97.19 82 ALA A C 1
ATOM 671 O O . ALA A 1 82 ? 3.871 -1.389 -1.213 1.00 97.19 82 ALA A O 1
ATOM 672 N N . VAL A 1 83 ? 3.118 -3.058 0.075 1.00 98.12 83 VAL A N 1
ATOM 673 C CA . VAL A 1 83 ? 2.305 -2.198 0.931 1.00 98.12 83 VAL A CA 1
ATOM 674 C C . VAL A 1 83 ? 2.474 -2.638 2.370 1.00 98.12 83 VAL A C 1
ATOM 676 O O . VAL A 1 83 ? 2.333 -3.825 2.675 1.00 98.12 83 VAL A O 1
ATOM 679 N N . ARG A 1 84 ? 2.759 -1.686 3.254 1.00 98.25 84 ARG A N 1
ATOM 680 C CA . ARG A 1 84 ? 2.624 -1.872 4.697 1.00 98.25 84 ARG A CA 1
ATOM 681 C C . ARG A 1 84 ? 1.327 -1.220 5.142 1.00 98.25 84 ARG A C 1
ATOM 683 O O . ARG A 1 84 ? 1.061 -0.078 4.796 1.00 98.25 84 ARG A O 1
ATOM 690 N N . PHE A 1 85 ? 0.541 -1.936 5.925 1.00 98.38 85 PHE A N 1
ATOM 691 C CA . PHE A 1 85 ? -0.643 -1.413 6.582 1.00 98.38 85 PHE A CA 1
ATOM 692 C C . PHE A 1 85 ? -0.342 -1.332 8.064 1.00 98.38 85 PHE A C 1
ATOM 694 O O . PHE A 1 85 ? -0.215 -2.365 8.719 1.00 98.38 85 PHE A O 1
ATOM 701 N N . ARG A 1 86 ? -0.237 -0.118 8.590 1.00 98.00 86 ARG A N 1
ATOM 702 C CA . ARG A 1 86 ? -0.162 0.119 10.035 1.00 98.00 86 ARG A CA 1
ATOM 703 C C . ARG A 1 86 ? -1.485 0.704 10.522 1.00 98.00 86 ARG A C 1
ATOM 705 O O . ARG A 1 86 ? -2.128 1.415 9.746 1.00 98.00 86 ARG A O 1
ATOM 712 N N . PRO A 1 87 ? -1.917 0.437 11.763 1.00 97.81 87 PRO A N 1
ATOM 713 C CA . PRO A 1 87 ? -3.089 1.100 12.322 1.00 97.81 87 PRO A CA 1
ATOM 714 C C . PRO A 1 87 ? -2.989 2.623 12.174 1.00 97.81 87 PRO A C 1
ATOM 716 O O . PRO A 1 87 ? -1.923 3.197 12.412 1.00 97.81 87 PRO A O 1
ATOM 719 N N . ALA A 1 88 ? -4.082 3.261 11.758 1.00 97.50 88 ALA A N 1
ATOM 720 C CA . ALA A 1 88 ? -4.125 4.712 11.640 1.00 97.50 88 ALA A CA 1
ATOM 721 C C . ALA A 1 88 ? -4.205 5.368 13.024 1.00 97.50 88 ALA A C 1
ATOM 723 O O . ALA A 1 88 ? -4.978 4.942 13.888 1.00 97.50 88 ALA A O 1
ATOM 724 N N . GLU A 1 89 ? -3.420 6.421 13.223 1.00 97.06 89 GLU A N 1
ATOM 725 C CA . GLU A 1 89 ? -3.547 7.312 14.372 1.00 97.06 89 GLU A CA 1
ATOM 726 C C . GLU A 1 89 ? -4.551 8.437 14.063 1.00 97.06 89 GLU A C 1
ATOM 728 O O . GLU A 1 89 ? -4.809 8.729 12.893 1.00 97.06 89 GLU A O 1
ATOM 733 N N . PRO A 1 90 ? -5.121 9.122 15.074 1.00 96.75 90 PRO A N 1
ATOM 734 C CA . PRO A 1 90 ? -6.071 10.213 14.836 1.00 96.75 90 PRO A CA 1
ATOM 735 C C . PRO A 1 90 ? -5.543 11.315 13.904 1.00 96.75 90 PRO A C 1
ATOM 737 O O . PRO A 1 90 ? -6.295 11.848 13.097 1.00 96.75 90 PRO A O 1
ATOM 740 N N . SER A 1 91 ? -4.245 11.616 13.971 1.00 96.44 91 SER A N 1
ATOM 741 C CA . SER A 1 91 ? -3.575 12.571 13.081 1.00 96.44 91 SER A CA 1
ATOM 742 C C . SER A 1 91 ? -3.557 12.116 11.619 1.00 96.44 91 SER A C 1
ATOM 744 O O . SER A 1 91 ? -3.703 12.943 10.721 1.00 96.44 91 SER A O 1
ATOM 746 N N . ASP A 1 92 ? -3.410 10.814 11.362 1.00 97.19 92 ASP A N 1
ATOM 747 C CA . ASP A 1 92 ? -3.437 10.263 10.006 1.00 97.19 92 ASP A CA 1
ATOM 748 C C . ASP A 1 92 ? -4.824 10.441 9.374 1.00 97.19 92 ASP A C 1
ATOM 750 O O . ASP A 1 92 ? -4.921 10.759 8.190 1.00 97.19 92 ASP A O 1
ATOM 754 N N . LEU A 1 93 ? -5.891 10.278 10.168 1.00 95.38 93 LEU A N 1
ATOM 755 C CA . LEU A 1 93 ? -7.281 10.417 9.715 1.00 95.38 93 LEU A CA 1
ATOM 756 C C . LEU A 1 93 ? -7.610 11.831 9.218 1.00 95.38 93 LEU A C 1
ATOM 758 O O . LEU A 1 93 ? -8.466 11.998 8.351 1.00 95.38 93 LEU A O 1
ATOM 762 N N . GLU A 1 94 ? -6.937 12.841 9.765 1.00 95.44 94 GLU A N 1
ATOM 763 C CA . GLU A 1 94 ? -7.097 14.240 9.362 1.00 95.44 94 GLU A CA 1
ATOM 764 C C . GLU A 1 94 ? -6.191 14.616 8.181 1.00 95.44 94 GLU A C 1
ATOM 766 O O . GLU A 1 94 ? -6.542 15.485 7.382 1.00 95.44 94 GLU A O 1
ATOM 771 N N . ALA A 1 95 ? -5.018 13.982 8.075 1.00 95.88 95 ALA A N 1
ATOM 772 C CA . ALA A 1 95 ? -3.961 14.392 7.154 1.00 95.88 95 ALA A CA 1
ATOM 773 C C . ALA A 1 95 ? -3.945 13.624 5.826 1.00 95.88 95 ALA A C 1
ATOM 775 O O . ALA A 1 95 ? -3.504 14.169 4.810 1.00 95.88 95 ALA A O 1
ATOM 776 N N . LEU A 1 96 ? -4.367 12.358 5.821 1.00 96.56 96 LEU A N 1
ATOM 777 C CA . LEU A 1 96 ? -4.215 11.476 4.669 1.00 96.56 96 LEU A CA 1
ATOM 778 C C . LEU A 1 96 ? -5.527 11.306 3.898 1.00 96.56 96 LEU A C 1
ATOM 780 O O . LEU A 1 96 ? -6.592 11.135 4.491 1.00 96.56 96 LEU A O 1
ATOM 784 N N . PRO A 1 97 ? -5.476 11.292 2.557 1.00 96.88 97 PRO A N 1
ATOM 785 C CA . PRO A 1 97 ? -6.652 10.990 1.762 1.00 96.88 97 PRO A CA 1
ATOM 786 C C . PRO A 1 97 ? -6.984 9.495 1.842 1.00 96.88 97 PRO A C 1
ATOM 788 O O . PRO A 1 97 ? -6.093 8.641 1.884 1.00 96.88 97 PRO A O 1
ATOM 791 N N . ARG A 1 98 ? -8.280 9.177 1.814 1.00 95.69 98 ARG A N 1
ATOM 792 C CA . ARG A 1 98 ? -8.770 7.802 1.676 1.00 95.69 98 ARG A CA 1
ATOM 793 C C . ARG A 1 98 ? -8.604 7.325 0.231 1.00 95.69 98 ARG A C 1
ATOM 795 O O . ARG A 1 98 ? -8.707 8.138 -0.691 1.00 95.69 98 ARG A O 1
ATOM 802 N N . LEU A 1 99 ? -8.259 6.048 0.069 1.00 92.19 99 LEU A N 1
ATOM 803 C CA . LEU A 1 99 ? -8.152 5.401 -1.240 1.00 92.19 99 LEU A CA 1
ATOM 804 C C . LEU A 1 99 ? -9.532 5.208 -1.878 1.00 92.19 99 LEU A C 1
ATOM 806 O O . LEU A 1 99 ? -10.473 4.854 -1.132 1.00 92.19 99 LEU A O 1
#